Protein AF-A0A521LVW1-F1 (afdb_monomer)

Radius of gyration: 15.79 Å; Cα contacts (8 Å, |Δi|>4): 24; chains: 1; bounding box: 34×31×36 Å

Secondary structure (DSSP, 8-state):
-HHHHHHHHHHHHHHHHHHHHHHHHHHHHHHH-S--TT--SHHHHHHHHHHHHHHTTHHHHHHHHHHHHHHH--

Foldseek 3Di:
DVVVVVVVVVVVVVVVVVVVVLVVLVVCCVVPNQPDPPDHPSVVVVVVLVVVLVVVPPVSVVVVVVVVVVVVPD

Sequence (74 aa):
MEVFDKAKAWIVRITELGLLIVALSIVLQMLFGTNVAFFGDVVGNLIKLITALGNNGVVGLVAIAIILYLFSRK

pLDDT: mean 90.6, std 7.43, range [54.59, 96.25]

Solvent-accessible surface area (backbone atoms only — not comparable to full-atom values): 4220 Å² total; per-residue (Å²): 112,70,68,58,54,51,49,52,52,50,52,51,53,52,50,54,53,49,51,54,51,51,55,50,46,41,53,50,32,72,76,66,36,76,79,44,85,101,46,73,60,56,58,59,5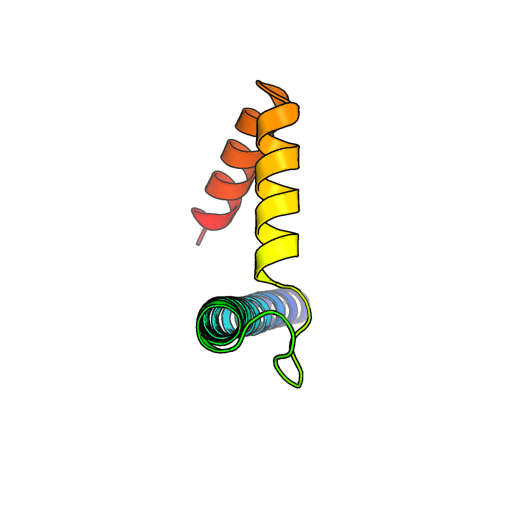3,50,50,51,51,53,50,54,33,59,75,49,49,69,61,22,52,52,52,50,52,52,52,52,54,60,67,66,66,113

Structure (mmCIF, N/CA/C/O backbone):
data_AF-A0A521LVW1-F1
#
_entry.id   AF-A0A521LVW1-F1
#
loop_
_atom_site.group_PDB
_atom_site.id
_atom_site.type_symbol
_atom_site.label_atom_id
_atom_site.label_alt_id
_atom_site.label_comp_id
_atom_site.label_asym_id
_atom_site.label_entity_id
_atom_site.label_seq_id
_atom_site.pdbx_PDB_ins_code
_atom_site.Cartn_x
_atom_site.Cartn_y
_atom_site.Cartn_z
_atom_site.occupancy
_atom_site.B_iso_or_equiv
_atom_site.auth_seq_id
_atom_site.auth_comp_id
_atom_site.auth_asym_id
_atom_site.auth_atom_id
_atom_site.pdbx_PDB_model_num
ATOM 1 N N . MET A 1 1 ? -24.222 -8.184 15.294 1.00 64.12 1 MET A N 1
ATOM 2 C CA . MET A 1 1 ? -22.777 -7.979 15.538 1.00 64.12 1 MET A CA 1
ATOM 3 C C . MET A 1 1 ? -21.946 -9.040 14.820 1.00 64.12 1 MET A C 1
ATOM 5 O O . MET A 1 1 ? -21.116 -8.665 14.011 1.00 64.12 1 MET A O 1
ATOM 9 N N . GLU A 1 2 ? -22.284 -10.330 14.936 1.00 83.50 2 GLU A N 1
ATOM 10 C CA . GLU A 1 2 ? -21.547 -11.444 14.300 1.00 83.50 2 GLU A CA 1
ATOM 11 C C . GLU A 1 2 ? -21.318 -11.330 12.772 1.00 83.50 2 GLU A C 1
ATOM 13 O O . GLU A 1 2 ? -20.254 -11.684 12.268 1.00 83.50 2 GLU A O 1
ATOM 18 N N . VAL A 1 3 ? -22.291 -10.810 12.012 1.00 91.69 3 VAL A N 1
ATOM 19 C CA . VAL A 1 3 ? -22.164 -10.638 10.547 1.00 91.69 3 VAL A CA 1
ATOM 20 C C . VAL A 1 3 ? -21.108 -9.588 10.184 1.00 91.69 3 VAL A C 1
ATOM 22 O O . VAL A 1 3 ? -20.367 -9.771 9.221 1.00 91.69 3 VAL A O 1
ATOM 25 N N . PHE A 1 4 ? -21.012 -8.511 10.966 1.00 92.06 4 PHE A N 1
ATOM 26 C CA . PHE A 1 4 ? -20.045 -7.440 10.731 1.00 92.06 4 PHE A CA 1
ATOM 27 C C . PHE A 1 4 ? -18.618 -7.921 11.007 1.00 92.06 4 PHE A C 1
ATOM 29 O O . PHE A 1 4 ? -17.718 -7.688 10.201 1.00 92.06 4 PHE A O 1
ATOM 36 N N . ASP A 1 5 ? -18.431 -8.678 12.088 1.00 91.88 5 ASP A N 1
ATOM 37 C CA . ASP A 1 5 ? -17.132 -9.248 12.448 1.00 91.88 5 ASP A CA 1
ATOM 38 C C . ASP A 1 5 ? -16.662 -10.282 11.417 1.00 91.88 5 ASP A C 1
ATOM 40 O O . ASP A 1 5 ? -15.505 -10.260 10.989 1.00 91.88 5 ASP A O 1
ATOM 44 N N . LYS A 1 6 ? -17.574 -11.139 10.933 1.00 93.50 6 LYS A N 1
ATOM 45 C CA . LYS A 1 6 ? -17.280 -12.077 9.839 1.00 93.50 6 LYS A CA 1
ATOM 46 C C . LYS A 1 6 ? -16.910 -11.341 8.553 1.00 93.50 6 LYS A C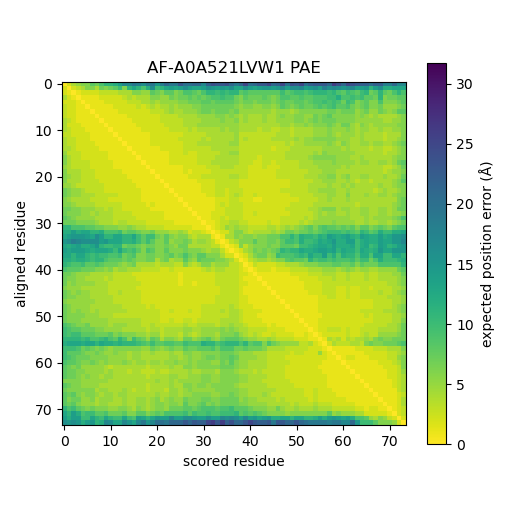 1
ATOM 48 O O . LYS A 1 6 ? -15.902 -11.684 7.940 1.00 93.50 6 LYS A O 1
ATOM 53 N N . ALA A 1 7 ? -17.674 -10.324 8.153 1.00 94.12 7 ALA A N 1
ATOM 54 C CA . ALA A 1 7 ? -17.376 -9.538 6.956 1.00 94.12 7 ALA A CA 1
ATOM 55 C C . ALA A 1 7 ? -16.003 -8.854 7.050 1.00 94.12 7 ALA A C 1
ATOM 57 O O . ALA A 1 7 ? -15.205 -8.945 6.117 1.00 94.12 7 ALA A O 1
ATOM 58 N N . LYS A 1 8 ? -15.685 -8.247 8.203 1.00 92.00 8 LYS A N 1
ATOM 59 C CA . LYS A 1 8 ? -14.368 -7.655 8.467 1.00 92.00 8 LYS A CA 1
ATOM 60 C C . LYS A 1 8 ? -13.250 -8.691 8.329 1.00 92.00 8 LYS A C 1
ATOM 62 O O . LYS A 1 8 ? -12.263 -8.426 7.648 1.00 92.00 8 LYS A O 1
ATOM 67 N N . ALA A 1 9 ? -13.414 -9.877 8.917 1.00 91.75 9 ALA A N 1
ATOM 68 C CA . ALA A 1 9 ? -12.429 -10.952 8.816 1.00 91.75 9 ALA A CA 1
ATOM 69 C C . ALA A 1 9 ? -12.208 -11.414 7.363 1.00 91.75 9 ALA A C 1
ATOM 71 O O . ALA A 1 9 ? -11.068 -11.631 6.955 1.00 91.75 9 ALA A O 1
ATOM 72 N N . TRP A 1 10 ? -13.275 -11.524 6.566 1.00 95.00 10 TRP A N 1
ATOM 73 C CA . TRP A 1 10 ? -13.176 -11.862 5.143 1.00 95.00 10 TRP A CA 1
ATOM 74 C C . TRP A 1 10 ? -12.428 -10.799 4.339 1.00 95.00 10 TRP A C 1
ATOM 76 O O . TRP A 1 10 ? -11.534 -11.148 3.571 1.00 95.00 10 TRP A O 1
ATOM 86 N N . ILE A 1 11 ? -12.739 -9.516 4.542 1.00 93.75 11 ILE A N 1
ATOM 87 C CA . ILE A 1 11 ? -12.059 -8.410 3.851 1.00 93.75 11 ILE A CA 1
ATOM 88 C C . ILE A 1 11 ? -10.564 -8.417 4.167 1.00 93.75 11 ILE A C 1
ATOM 90 O O . ILE A 1 11 ? -9.753 -8.305 3.250 1.00 93.75 11 ILE A O 1
ATOM 94 N N . VAL A 1 12 ? -10.193 -8.592 5.439 1.00 91.69 12 VAL A N 1
ATOM 95 C CA . VAL A 1 12 ? -8.782 -8.654 5.847 1.00 91.69 12 VAL A CA 1
ATOM 96 C C . VAL A 1 12 ? -8.070 -9.809 5.142 1.00 91.69 12 VAL A C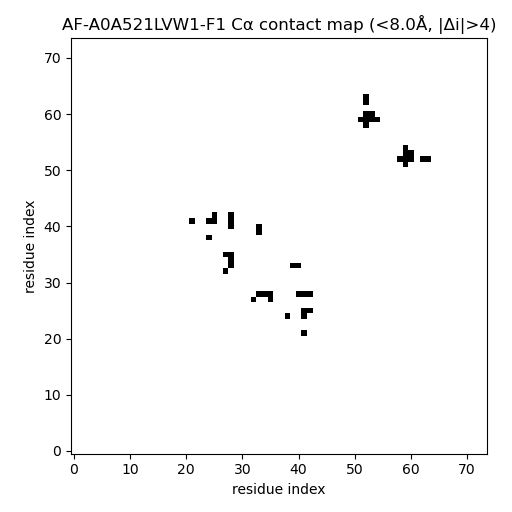 1
ATOM 98 O O . VAL A 1 12 ? -7.068 -9.575 4.476 1.00 91.69 12 VAL A O 1
ATOM 101 N N . ARG A 1 13 ? -8.630 -11.024 5.181 1.00 93.69 13 ARG A N 1
ATOM 102 C CA . ARG A 1 13 ? -8.027 -12.206 4.538 1.00 93.69 13 ARG A CA 1
ATOM 103 C C . ARG A 1 13 ? -7.889 -12.055 3.024 1.00 93.69 13 ARG A C 1
ATOM 105 O O . ARG A 1 13 ? -6.854 -12.397 2.464 1.00 93.69 13 ARG A O 1
ATOM 112 N N . ILE A 1 14 ? -8.916 -11.537 2.349 1.00 95.06 14 ILE A N 1
ATOM 113 C CA . ILE A 1 14 ? -8.867 -11.298 0.898 1.00 95.06 14 ILE A CA 1
ATOM 114 C C . ILE A 1 14 ? -7.821 -10.228 0.571 1.00 95.06 14 ILE A C 1
ATOM 116 O O . ILE A 1 14 ? -7.086 -10.374 -0.401 1.00 95.06 14 ILE A O 1
ATOM 120 N N . THR A 1 15 ? -7.714 -9.181 1.392 1.00 93.50 15 THR A N 1
ATOM 121 C CA . THR A 1 15 ? -6.706 -8.127 1.216 1.00 93.50 15 THR A CA 1
ATOM 122 C C . THR A 1 15 ? -5.292 -8.673 1.408 1.00 93.50 15 THR A C 1
ATOM 124 O O . THR A 1 15 ? -4.414 -8.359 0.612 1.00 93.50 15 THR A O 1
ATOM 127 N N . GLU A 1 16 ? -5.067 -9.530 2.408 1.00 92.12 16 GLU A N 1
ATOM 128 C CA . GLU A 1 16 ? -3.785 -10.213 2.624 1.00 92.12 16 GLU A CA 1
ATOM 129 C C . GLU A 1 16 ? -3.402 -11.093 1.427 1.00 92.12 16 GLU A C 1
ATOM 131 O O . GLU A 1 16 ? -2.279 -11.005 0.930 1.00 92.12 16 GLU A O 1
ATOM 136 N N . LEU A 1 17 ? -4.346 -11.886 0.908 1.00 94.94 17 LEU A N 1
ATOM 137 C CA . LEU A 1 17 ? -4.132 -12.679 -0.305 1.00 94.94 17 LEU A CA 1
ATOM 138 C C . LEU A 1 17 ? -3.847 -11.789 -1.523 1.00 94.94 17 LEU A C 1
ATOM 140 O O . LEU A 1 17 ? -2.922 -12.063 -2.284 1.00 94.94 17 LEU A O 1
ATOM 144 N N . GLY A 1 18 ? -4.595 -10.697 -1.686 1.00 93.00 18 GLY A N 1
ATOM 145 C CA . GLY A 1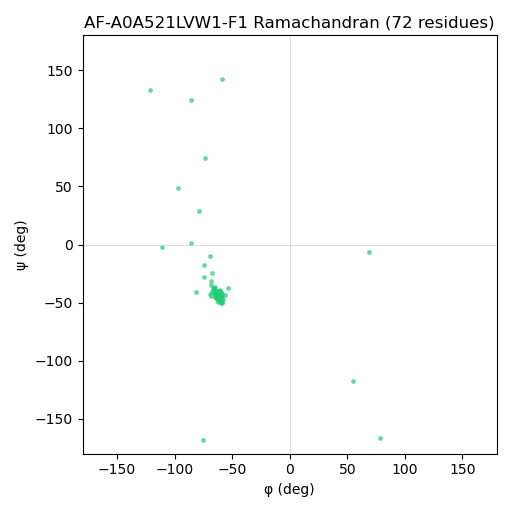 18 ? -4.378 -9.714 -2.745 1.00 93.00 18 GLY A CA 1
ATOM 146 C C . GLY A 1 18 ? -2.987 -9.082 -2.677 1.00 93.00 18 GLY A C 1
ATOM 147 O O . GLY A 1 18 ? -2.313 -8.985 -3.697 1.00 93.00 18 GLY A O 1
ATOM 148 N N . LEU A 1 19 ? -2.515 -8.725 -1.481 1.00 93.19 19 LEU A N 1
ATOM 149 C CA . LEU A 1 19 ? -1.166 -8.199 -1.244 1.00 93.19 19 LEU A CA 1
ATOM 150 C C . LEU A 1 19 ? -0.073 -9.191 -1.662 1.00 93.19 19 LEU A C 1
ATOM 152 O O . LEU A 1 19 ? 0.893 -8.788 -2.310 1.00 93.19 19 LEU A O 1
ATOM 156 N N . LEU A 1 20 ? -0.237 -10.481 -1.351 1.00 94.75 20 LEU A N 1
ATOM 157 C CA . LEU A 1 20 ? 0.693 -11.524 -1.800 1.00 94.75 20 LEU A CA 1
ATOM 158 C C . LEU A 1 20 ? 0.719 -11.638 -3.329 1.00 94.75 20 LEU A C 1
ATOM 160 O O . LEU A 1 20 ? 1.790 -11.758 -3.924 1.00 94.75 20 LEU A O 1
ATOM 164 N N . ILE A 1 21 ? -0.446 -11.546 -3.974 1.00 93.81 21 ILE A N 1
ATOM 165 C CA . ILE A 1 21 ? -0.554 -11.570 -5.437 1.00 93.81 21 ILE A CA 1
ATOM 166 C C . ILE A 1 21 ? 0.099 -10.328 -6.058 1.00 93.81 21 ILE A C 1
ATOM 168 O O . ILE A 1 21 ? 0.809 -10.453 -7.055 1.00 93.81 21 ILE A O 1
ATOM 172 N N . VAL A 1 22 ? -0.077 -9.139 -5.471 1.00 93.75 22 VAL A N 1
ATOM 173 C CA . VAL A 1 22 ? 0.603 -7.910 -5.920 1.00 93.75 22 VAL A CA 1
ATOM 174 C C . VAL A 1 22 ? 2.119 -8.072 -5.824 1.00 93.75 22 VAL A C 1
ATOM 176 O O . VAL A 1 2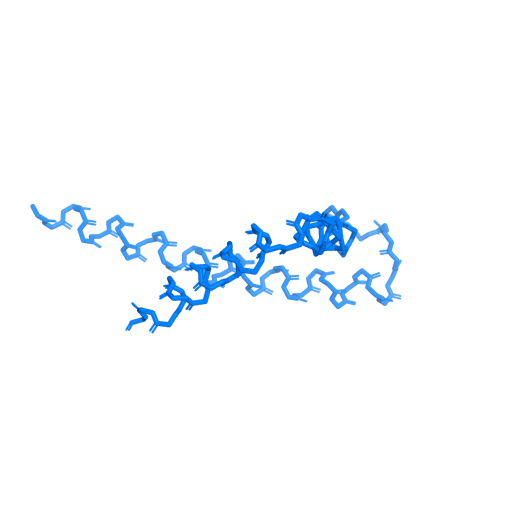2 ? 2.819 -7.773 -6.789 1.00 93.75 22 VAL A O 1
ATOM 179 N N . ALA A 1 23 ? 2.629 -8.596 -4.706 1.00 94.19 23 ALA A N 1
ATOM 180 C CA . ALA A 1 23 ? 4.059 -8.844 -4.532 1.00 94.19 23 ALA A CA 1
ATOM 181 C C . ALA A 1 23 ? 4.607 -9.817 -5.591 1.00 94.19 23 ALA A C 1
ATOM 183 O O . ALA A 1 23 ? 5.632 -9.538 -6.212 1.00 94.19 23 ALA A O 1
ATOM 184 N N . LEU A 1 24 ? 3.893 -10.916 -5.857 1.00 94.44 24 LEU A N 1
ATOM 185 C CA . LEU A 1 24 ? 4.246 -11.856 -6.922 1.00 94.44 24 LEU A CA 1
ATOM 186 C C . LEU A 1 24 ? 4.242 -11.183 -8.303 1.00 94.44 24 LEU A C 1
ATOM 188 O O . LEU A 1 24 ? 5.180 -11.359 -9.078 1.00 94.44 24 LEU A O 1
ATOM 192 N N . SER A 1 25 ? 3.214 -10.386 -8.594 1.00 93.69 25 SER A N 1
ATOM 193 C CA . SER A 1 25 ? 3.068 -9.678 -9.871 1.00 93.69 25 SER A CA 1
ATOM 194 C C . SER A 1 25 ? 4.236 -8.728 -10.124 1.00 93.69 25 SER A C 1
ATOM 196 O O . SER A 1 25 ? 4.752 -8.687 -11.235 1.00 93.69 25 SER A O 1
ATOM 198 N N . ILE A 1 26 ? 4.694 -8.009 -9.093 1.00 94.25 26 ILE A N 1
ATOM 199 C CA . ILE A 1 26 ? 5.863 -7.123 -9.181 1.00 94.25 26 ILE A CA 1
ATOM 200 C C . ILE A 1 26 ? 7.107 -7.915 -9.597 1.00 94.25 26 ILE A C 1
ATOM 202 O O . ILE A 1 26 ? 7.795 -7.518 -10.535 1.00 94.25 26 ILE A O 1
ATOM 206 N N . VAL A 1 27 ? 7.373 -9.055 -8.950 1.00 93.94 27 VAL A N 1
ATOM 207 C CA . VAL A 1 27 ? 8.529 -9.903 -9.286 1.00 93.94 27 VAL A CA 1
ATOM 208 C C . VAL A 1 27 ? 8.423 -10.424 -10.720 1.00 93.94 27 VAL A C 1
ATOM 210 O O . VAL A 1 27 ? 9.373 -10.299 -11.489 1.00 93.94 27 VAL A O 1
ATOM 213 N N . LEU A 1 28 ? 7.267 -10.966 -11.109 1.00 93.94 28 LEU A N 1
ATOM 214 C CA . LEU A 1 28 ? 7.059 -11.492 -12.460 1.00 93.94 28 LEU A CA 1
ATOM 215 C C . LEU A 1 28 ? 7.218 -10.405 -13.526 1.00 93.94 28 LEU A C 1
ATOM 217 O O . LEU A 1 28 ? 7.878 -10.634 -14.536 1.00 93.94 28 LEU A O 1
ATOM 221 N N . GLN A 1 29 ? 6.665 -9.217 -13.292 1.00 93.06 29 GLN A N 1
ATOM 222 C CA . GLN A 1 29 ? 6.749 -8.104 -14.230 1.00 93.06 29 GLN A CA 1
ATOM 223 C C . GLN A 1 29 ? 8.180 -7.558 -14.352 1.00 93.06 29 GLN A C 1
ATOM 225 O O . GLN A 1 29 ? 8.582 -7.117 -15.426 1.00 93.06 29 GLN A O 1
ATOM 230 N N . MET A 1 30 ? 8.982 -7.626 -13.286 1.00 92.19 30 MET A N 1
ATOM 231 C CA . MET A 1 30 ? 10.410 -7.301 -13.357 1.00 92.19 30 MET A CA 1
ATOM 232 C C . MET A 1 30 ? 11.214 -8.320 -14.175 1.00 92.19 30 MET A C 1
ATOM 234 O O . MET A 1 30 ? 12.164 -7.933 -14.849 1.00 92.19 30 MET A O 1
ATOM 238 N N . LEU A 1 31 ? 10.852 -9.606 -14.119 1.00 92.31 31 LEU A N 1
ATOM 239 C CA . LEU A 1 31 ? 11.564 -10.674 -14.830 1.00 92.31 31 LEU A CA 1
ATOM 240 C C . LEU A 1 31 ? 11.166 -10.775 -16.307 1.00 92.31 31 LEU A C 1
ATOM 242 O O . LEU A 1 31 ? 12.019 -10.996 -17.162 1.00 92.31 31 LEU A O 1
ATOM 246 N N . PHE A 1 32 ? 9.876 -10.627 -16.601 1.00 90.81 32 PHE A N 1
ATOM 247 C CA . PHE A 1 32 ? 9.303 -10.880 -17.926 1.00 90.81 32 PHE A CA 1
ATOM 248 C C . PHE A 1 32 ? 8.819 -9.607 -18.641 1.00 90.81 32 PHE A C 1
ATOM 250 O O . PHE A 1 32 ? 8.373 -9.673 -19.786 1.00 90.81 32 PHE A O 1
ATOM 257 N N . GLY A 1 33 ? 8.917 -8.439 -17.998 1.00 85.25 33 GLY A N 1
ATOM 258 C CA . GLY A 1 33 ? 8.399 -7.173 -18.517 1.00 85.25 33 GLY A CA 1
ATOM 259 C C . GLY A 1 33 ? 6.884 -7.026 -18.337 1.00 85.25 33 GLY A C 1
ATOM 260 O O . GLY A 1 33 ? 6.245 -7.773 -17.607 1.00 85.25 33 GLY A O 1
ATOM 261 N N . THR A 1 34 ? 6.281 -6.045 -19.010 1.00 78.50 34 THR A N 1
ATOM 262 C CA . THR A 1 34 ? 4.854 -5.674 -18.888 1.00 78.50 34 THR A CA 1
ATOM 263 C C . THR A 1 34 ? 3.859 -6.697 -19.450 1.00 78.50 34 THR A C 1
ATOM 265 O O . THR A 1 34 ? 2.666 -6.566 -19.199 1.00 78.50 34 THR A O 1
ATOM 268 N N . ASN A 1 35 ? 4.316 -7.720 -20.177 1.00 79.44 35 ASN A N 1
ATOM 269 C CA . ASN A 1 35 ? 3.462 -8.719 -20.831 1.00 79.44 35 ASN A CA 1
ATOM 270 C C . ASN A 1 35 ? 3.318 -10.007 -20.001 1.00 79.44 35 ASN A C 1
ATOM 272 O O . ASN A 1 35 ? 3.498 -11.110 -20.518 1.00 79.44 35 ASN A O 1
ATOM 276 N N . VAL A 1 36 ? 3.006 -9.887 -18.709 1.00 81.31 36 VAL A N 1
ATOM 277 C CA . VAL A 1 36 ? 2.718 -11.059 -17.868 1.00 81.31 36 VAL A CA 1
ATOM 278 C C . VAL A 1 36 ? 1.242 -11.428 -18.008 1.00 81.31 36 VAL A C 1
ATOM 280 O O . VAL A 1 36 ? 0.361 -10.608 -17.766 1.00 81.31 36 VAL A O 1
ATOM 283 N N . ALA A 1 37 ? 0.945 -12.672 -18.391 1.00 76.12 37 ALA A N 1
ATOM 284 C CA . ALA A 1 37 ? -0.436 -13.148 -18.466 1.00 76.12 37 ALA A CA 1
ATOM 285 C C . ALA A 1 37 ? -1.132 -13.033 -17.093 1.00 76.12 37 ALA A C 1
ATOM 287 O O . ALA A 1 37 ? -0.516 -13.296 -16.063 1.00 76.12 37 ALA A O 1
ATOM 288 N N . PHE A 1 38 ? -2.419 -12.671 -17.093 1.00 76.50 38 PHE A N 1
ATOM 289 C CA . PHE A 1 38 ? -3.280 -12.502 -15.906 1.00 76.50 38 PHE A CA 1
ATOM 290 C C . PHE A 1 38 ? -2.963 -11.317 -14.972 1.00 76.50 38 PHE A C 1
ATOM 292 O O . PHE A 1 38 ? -3.776 -11.034 -14.091 1.00 76.50 38 PHE A O 1
ATOM 299 N N . PHE A 1 39 ? -1.869 -10.577 -15.180 1.00 81.00 39 PHE A N 1
ATOM 300 C CA . PHE A 1 39 ? -1.512 -9.407 -14.370 1.00 81.00 39 PHE A CA 1
ATOM 301 C C . PHE A 1 39 ? -1.396 -8.155 -15.252 1.00 81.00 39 PHE A C 1
ATOM 303 O O . PHE A 1 39 ? -0.809 -8.194 -16.326 1.00 81.00 39 PHE A O 1
ATOM 310 N N . GLY A 1 40 ? -1.997 -7.040 -14.823 1.00 85.19 40 GLY A N 1
ATOM 311 C CA . GLY A 1 40 ? -1.832 -5.748 -15.501 1.00 85.19 40 GLY A CA 1
ATOM 312 C C . GLY A 1 40 ? -0.464 -5.112 -15.222 1.00 85.19 40 GLY A C 1
ATOM 313 O O . GLY A 1 40 ? 0.412 -5.730 -14.624 1.00 85.19 40 GLY A O 1
ATOM 314 N N . ASP A 1 41 ? -0.296 -3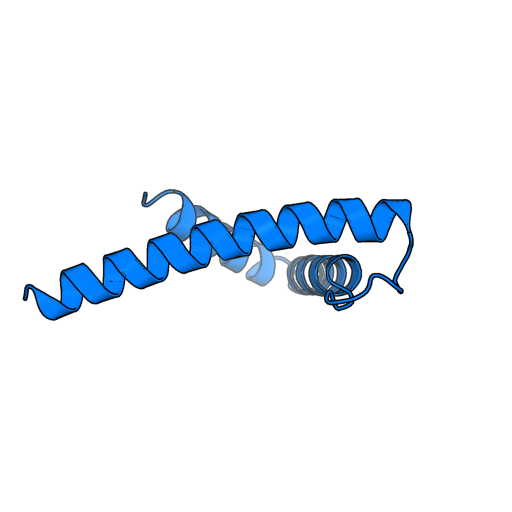.840 -15.590 1.00 91.94 41 ASP A N 1
ATOM 315 C CA . ASP A 1 41 ? 0.912 -3.060 -15.276 1.00 91.94 41 ASP A CA 1
ATOM 316 C C . ASP A 1 41 ? 0.966 -2.662 -13.785 1.00 91.94 41 ASP A C 1
ATOM 318 O O . ASP A 1 41 ? 0.688 -1.525 -13.398 1.00 91.94 41 ASP A O 1
ATOM 322 N N . VAL A 1 42 ? 1.279 -3.628 -12.919 1.00 93.38 42 VAL A N 1
ATOM 323 C CA . VAL A 1 42 ? 1.324 -3.451 -11.461 1.00 93.38 42 VAL A CA 1
ATOM 324 C C . VAL A 1 42 ? 2.478 -2.538 -11.053 1.00 93.38 42 VAL A C 1
ATOM 326 O O . VAL A 1 42 ? 2.279 -1.624 -10.251 1.00 93.38 42 VAL A O 1
ATOM 329 N N . VAL A 1 43 ? 3.667 -2.737 -11.627 1.00 93.75 43 VAL A N 1
ATOM 330 C CA . VAL A 1 43 ? 4.848 -1.907 -11.337 1.00 93.75 43 VAL A CA 1
ATOM 331 C C . VAL A 1 43 ? 4.612 -0.458 -11.767 1.00 93.75 43 VAL A C 1
ATOM 333 O O . VAL A 1 43 ? 4.865 0.458 -10.985 1.00 93.75 43 VAL A O 1
ATOM 336 N N . GLY A 1 44 ? 4.064 -0.223 -12.961 1.00 94.69 44 GLY A N 1
ATOM 337 C CA . GLY A 1 44 ? 3.744 1.124 -13.423 1.00 94.69 44 GLY A CA 1
ATOM 338 C C . GLY A 1 44 ? 2.650 1.792 -12.592 1.00 94.69 44 GLY A C 1
ATOM 339 O O . GLY A 1 44 ? 2.760 2.979 -12.284 1.00 94.69 44 GLY A O 1
ATOM 340 N N . ASN A 1 45 ? 1.631 1.051 -12.147 1.00 94.06 45 ASN A N 1
ATOM 341 C CA . ASN A 1 45 ? 0.624 1.578 -11.220 1.00 94.06 45 ASN A CA 1
ATOM 342 C C . ASN A 1 45 ? 1.231 1.976 -9.864 1.00 94.06 45 ASN A C 1
ATOM 344 O O . ASN A 1 45 ? 0.877 3.027 -9.326 1.00 94.06 45 ASN A O 1
ATOM 348 N N . LEU A 1 46 ? 2.177 1.189 -9.339 1.00 93.88 46 LEU A N 1
ATOM 349 C CA . LEU A 1 46 ? 2.899 1.523 -8.111 1.00 93.88 46 LEU A CA 1
ATOM 350 C C . LEU A 1 46 ? 3.745 2.791 -8.282 1.00 93.88 46 LEU A C 1
ATOM 352 O O . LEU A 1 46 ? 3.682 3.688 -7.443 1.00 93.88 46 LEU A O 1
ATOM 356 N N . ILE A 1 47 ? 4.491 2.898 -9.384 1.00 95.56 47 ILE A N 1
ATOM 357 C CA . ILE A 1 47 ? 5.290 4.090 -9.691 1.00 95.56 47 ILE A CA 1
ATOM 358 C C . ILE A 1 47 ? 4.387 5.321 -9.792 1.00 95.56 47 ILE A C 1
ATOM 360 O O . ILE A 1 47 ? 4.670 6.328 -9.151 1.00 95.56 47 ILE A O 1
ATOM 364 N N . LYS A 1 48 ? 3.263 5.237 -10.517 1.00 96.19 48 LYS A N 1
ATOM 365 C CA . LYS A 1 48 ? 2.291 6.340 -10.627 1.00 96.19 48 LYS A CA 1
ATOM 366 C C . LYS A 1 48 ? 1.791 6.803 -9.262 1.00 96.19 48 LYS A C 1
ATOM 368 O O . LYS A 1 48 ? 1.722 8.007 -9.027 1.00 96.19 48 LYS A O 1
ATOM 373 N N . LEU A 1 49 ? 1.472 5.870 -8.361 1.00 94.00 49 LEU A N 1
ATOM 374 C CA . LEU A 1 49 ? 1.054 6.199 -6.999 1.00 94.00 49 LEU A CA 1
ATOM 375 C C . LEU A 1 49 ? 2.167 6.926 -6.232 1.00 94.00 49 LEU A C 1
ATOM 377 O O . LEU A 1 49 ? 1.918 7.981 -5.655 1.00 94.00 49 LEU A O 1
ATOM 381 N N . ILE A 1 50 ? 3.393 6.397 -6.249 1.00 93.75 50 ILE A N 1
ATOM 382 C CA . ILE A 1 50 ? 4.540 7.000 -5.553 1.00 93.75 50 ILE A CA 1
ATOM 383 C C . ILE A 1 50 ? 4.831 8.401 -6.102 1.00 93.75 50 ILE A C 1
ATOM 385 O O . ILE A 1 50 ? 5.009 9.341 -5.330 1.00 93.75 50 ILE A O 1
ATOM 389 N N . THR A 1 51 ? 4.822 8.568 -7.424 1.00 96.25 51 THR A N 1
ATOM 390 C CA . THR A 1 51 ? 5.004 9.869 -8.075 1.00 96.25 51 THR A CA 1
ATOM 391 C C . THR A 1 51 ? 3.895 10.843 -7.692 1.00 96.25 51 THR A C 1
ATOM 393 O O . THR A 1 51 ? 4.186 11.993 -7.370 1.00 96.25 51 THR A O 1
ATOM 396 N N . ALA A 1 52 ? 2.633 10.402 -7.664 1.00 94.62 52 ALA A N 1
ATOM 397 C CA . ALA A 1 52 ? 1.523 11.244 -7.230 1.00 94.62 52 ALA A CA 1
ATOM 398 C C . ALA A 1 52 ? 1.703 11.701 -5.775 1.00 94.62 52 ALA A C 1
ATOM 400 O O . ALA A 1 52 ? 1.497 12.875 -5.473 1.00 94.62 52 ALA A O 1
ATOM 401 N N . LEU A 1 53 ? 2.141 10.816 -4.878 1.00 93.81 53 LEU A N 1
ATOM 402 C CA . LEU A 1 53 ? 2.430 11.180 -3.491 1.00 93.81 53 LEU A CA 1
ATOM 403 C C . LEU A 1 53 ? 3.602 12.171 -3.398 1.00 93.81 53 LEU A C 1
ATOM 405 O O . LEU A 1 53 ? 3.481 13.181 -2.711 1.00 93.81 53 LEU A O 1
ATOM 409 N N . GLY A 1 54 ? 4.694 11.949 -4.133 1.00 92.12 54 GLY A N 1
ATOM 410 C CA . GLY A 1 54 ? 5.848 12.856 -4.153 1.00 92.12 54 GLY A CA 1
ATOM 411 C C . GLY A 1 54 ? 5.521 14.254 -4.693 1.00 92.12 54 GLY A C 1
ATOM 412 O O . GLY A 1 54 ? 5.916 15.255 -4.099 1.00 92.12 54 GLY A O 1
ATOM 413 N N . ASN A 1 55 ? 4.733 14.336 -5.769 1.00 95.81 55 ASN A N 1
ATOM 414 C CA . ASN A 1 55 ? 4.369 15.603 -6.414 1.00 95.81 55 ASN A 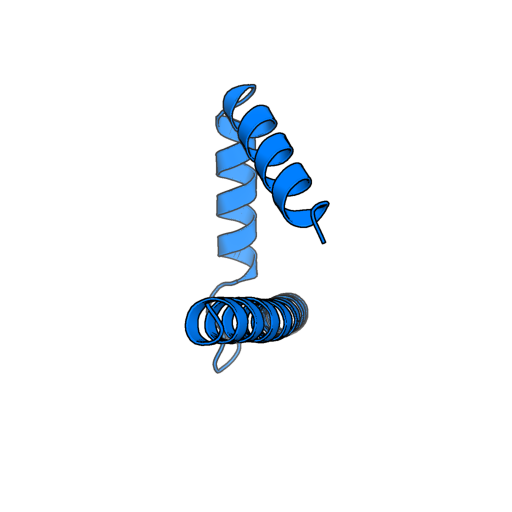CA 1
ATOM 415 C C . ASN A 1 55 ? 3.459 16.489 -5.548 1.00 95.81 55 ASN A C 1
ATOM 417 O O . ASN A 1 55 ? 3.442 17.704 -5.721 1.00 95.81 55 ASN A O 1
ATOM 421 N N . ASN A 1 56 ? 2.714 15.899 -4.611 1.00 93.31 56 ASN A N 1
ATOM 422 C CA . ASN A 1 56 ? 1.838 16.626 -3.691 1.00 93.31 56 ASN A CA 1
ATOM 423 C C . ASN A 1 56 ? 2.565 17.142 -2.426 1.00 93.31 56 ASN A C 1
ATOM 425 O O . ASN A 1 56 ? 1.92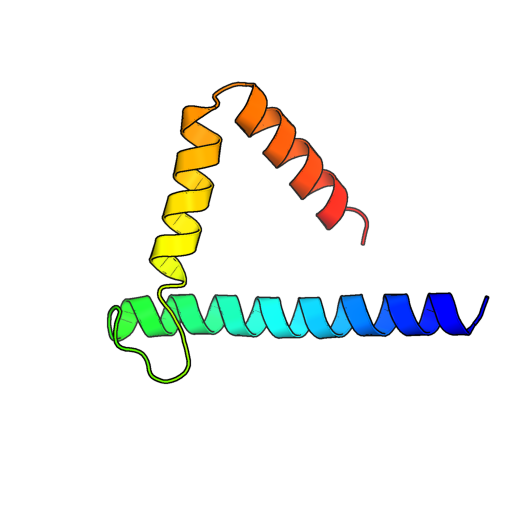9 17.733 -1.549 1.00 93.31 56 ASN A O 1
ATOM 429 N N . GLY A 1 57 ? 3.882 16.922 -2.300 1.00 91.81 57 GLY A N 1
ATOM 430 C CA . GLY A 1 57 ? 4.708 17.450 -1.210 1.00 91.81 57 GLY A CA 1
ATOM 431 C C . GLY A 1 57 ? 4.179 17.085 0.183 1.00 91.81 57 GLY A C 1
ATOM 432 O O . GLY A 1 57 ? 4.088 15.910 0.541 1.00 91.81 57 GLY A O 1
ATOM 433 N N . VAL A 1 58 ? 3.801 18.097 0.974 1.00 93.56 58 VAL A N 1
ATOM 434 C CA . VAL A 1 58 ? 3.294 17.924 2.352 1.00 93.56 58 VAL A CA 1
ATOM 435 C C . VAL A 1 58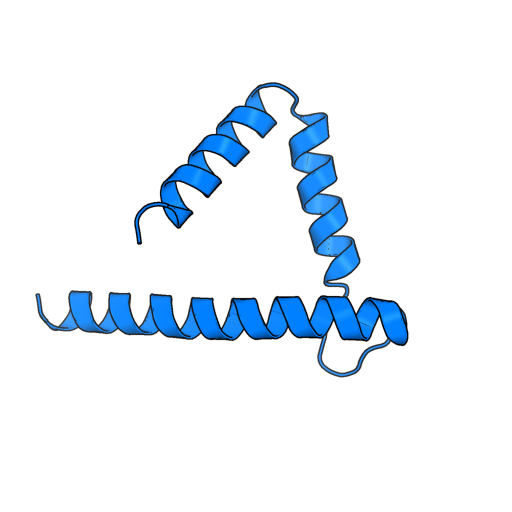 ? 2.015 17.084 2.394 1.00 93.56 58 VAL A C 1
ATOM 437 O O . VAL A 1 58 ? 1.869 16.235 3.271 1.00 93.56 58 VAL A O 1
ATOM 440 N N . VAL A 1 59 ? 1.106 17.259 1.430 1.00 95.25 59 VAL A N 1
ATOM 441 C CA . VAL A 1 59 ? -0.144 16.481 1.370 1.00 95.25 59 VAL A CA 1
ATOM 442 C C . VAL A 1 59 ? 0.154 15.000 1.118 1.00 95.25 59 VAL A C 1
ATOM 444 O O . VAL A 1 59 ? -0.475 14.129 1.718 1.00 95.25 59 VAL A O 1
ATOM 447 N N . GLY A 1 60 ? 1.169 14.708 0.300 1.00 94.94 60 GLY A N 1
ATOM 448 C CA . GLY A 1 60 ? 1.656 13.348 0.079 1.00 94.94 60 GLY A CA 1
ATOM 449 C C . GLY A 1 60 ? 2.197 12.693 1.349 1.00 94.94 60 GLY A C 1
ATOM 450 O O . GLY A 1 60 ? 1.862 11.546 1.642 1.00 94.94 60 GLY A O 1
ATOM 451 N N . LEU A 1 61 ? 2.971 13.433 2.148 1.00 95.12 61 LEU A N 1
ATOM 452 C CA . LEU A 1 61 ? 3.490 12.948 3.433 1.00 95.12 61 LEU A CA 1
ATOM 453 C C . LEU A 1 61 ? 2.372 12.654 4.439 1.00 95.12 61 LEU A C 1
ATOM 455 O O . LEU A 1 61 ? 2.412 11.626 5.114 1.00 95.12 61 LEU A O 1
ATOM 459 N N . VAL A 1 62 ? 1.350 13.513 4.511 1.00 96.06 62 VAL A N 1
ATOM 460 C CA . VAL A 1 62 ? 0.174 13.276 5.364 1.00 96.06 62 VAL A CA 1
ATOM 461 C C . VAL A 1 62 ? -0.573 12.017 4.919 1.00 96.06 62 VAL A C 1
ATOM 463 O O . VAL A 1 62 ? -0.923 11.186 5.757 1.00 96.06 62 VAL A O 1
ATOM 466 N N . ALA A 1 63 ? -0.768 11.827 3.612 1.00 95.62 63 ALA A N 1
ATOM 467 C CA . ALA A 1 63 ? -1.393 10.618 3.082 1.00 95.62 63 ALA A CA 1
ATOM 468 C C . ALA A 1 63 ? -0.596 9.354 3.450 1.00 95.62 63 ALA A C 1
ATOM 470 O O . ALA A 1 63 ? -1.181 8.379 3.922 1.00 95.62 63 ALA A O 1
ATOM 471 N N . ILE A 1 64 ? 0.736 9.382 3.319 1.00 94.31 64 ILE A N 1
ATOM 472 C CA . ILE A 1 64 ? 1.612 8.275 3.736 1.00 94.31 64 ILE A CA 1
ATOM 473 C C . ILE A 1 64 ? 1.479 8.005 5.239 1.00 94.31 64 ILE A C 1
ATOM 475 O O . ILE A 1 64 ? 1.331 6.850 5.634 1.00 94.31 64 ILE A O 1
ATOM 479 N N . ALA A 1 65 ? 1.483 9.043 6.080 1.00 94.44 65 ALA A N 1
ATOM 480 C CA . ALA A 1 65 ? 1.334 8.890 7.526 1.00 94.44 65 ALA A CA 1
ATOM 481 C C . ALA A 1 65 ? 0.010 8.201 7.899 1.00 94.44 65 ALA A C 1
ATOM 483 O O . ALA A 1 65 ? -0.002 7.296 8.732 1.00 94.44 65 ALA A O 1
ATOM 484 N N . ILE A 1 66 ? -1.091 8.575 7.239 1.00 94.75 66 ILE A N 1
ATOM 485 C CA . ILE A 1 66 ? -2.403 7.941 7.430 1.00 94.75 66 ILE A CA 1
ATOM 486 C C . ILE A 1 66 ? -2.372 6.477 6.979 1.00 94.75 66 ILE A C 1
ATOM 488 O O . ILE A 1 66 ? -2.852 5.607 7.704 1.00 94.75 66 ILE A O 1
ATOM 492 N N . ILE A 1 67 ? -1.788 6.183 5.813 1.00 92.00 67 ILE A N 1
ATOM 493 C CA . ILE A 1 67 ? -1.660 4.811 5.302 1.00 92.00 67 ILE A CA 1
ATOM 494 C C . ILE A 1 67 ? -0.876 3.946 6.297 1.00 92.00 67 ILE A C 1
ATOM 496 O O . ILE A 1 67 ? -1.350 2.881 6.692 1.00 92.00 67 ILE A O 1
ATOM 500 N N . LEU A 1 68 ? 0.287 4.415 6.755 1.00 92.50 68 LEU A N 1
ATOM 501 C CA . LEU A 1 68 ? 1.111 3.697 7.731 1.00 92.50 68 LEU A CA 1
ATOM 502 C C . LEU A 1 68 ? 0.380 3.495 9.062 1.00 92.50 68 LEU A C 1
ATOM 504 O O . LEU A 1 68 ? 0.465 2.413 9.637 1.00 92.50 68 LEU A O 1
ATOM 508 N N . TYR A 1 69 ? -0.372 4.495 9.527 1.00 94.06 69 TYR A N 1
ATOM 509 C CA . TYR A 1 69 ? -1.208 4.376 10.721 1.00 94.06 69 TYR A CA 1
ATOM 510 C C . TYR A 1 69 ? -2.302 3.306 10.571 1.00 94.06 69 TYR A C 1
ATOM 512 O O . TYR A 1 69 ? -2.566 2.553 11.505 1.00 94.06 69 TYR A O 1
ATOM 520 N N . LEU A 1 70 ? -2.937 3.204 9.400 1.00 88.88 70 LEU A N 1
ATOM 521 C CA . LEU A 1 70 ? -3.952 2.180 9.137 1.00 88.88 70 LEU A CA 1
ATOM 522 C C . LEU A 1 70 ? -3.348 0.770 9.104 1.00 88.88 70 LEU A C 1
ATOM 524 O O . LEU A 1 70 ? -3.942 -0.153 9.657 1.00 88.88 70 LEU A O 1
ATOM 528 N N . PHE A 1 71 ? -2.164 0.606 8.506 1.00 83.38 71 PHE A N 1
ATOM 529 C CA . PHE A 1 71 ? -1.470 -0.685 8.449 1.00 83.38 71 PHE A CA 1
ATOM 530 C C . PHE A 1 71 ? -0.828 -1.103 9.776 1.00 83.38 71 PHE A C 1
ATOM 532 O O . PHE A 1 71 ? -0.699 -2.300 10.031 1.00 83.38 71 PHE A O 1
ATOM 539 N N . SER A 1 72 ? -0.431 -0.153 10.626 1.00 85.81 72 SER A N 1
ATOM 540 C CA . SER A 1 72 ? 0.106 -0.459 11.957 1.00 85.81 72 SER A CA 1
ATOM 541 C C . SER A 1 72 ? -0.975 -0.887 12.947 1.00 85.81 72 SER A C 1
ATOM 543 O O . SER A 1 72 ? -0.663 -1.526 13.948 1.00 85.81 72 SER A O 1
ATOM 545 N N . ARG A 1 73 ? -2.249 -0.603 12.651 1.00 71.31 73 ARG A N 1
ATOM 546 C CA . ARG A 1 73 ? -3.406 -0.944 13.489 1.00 71.31 73 ARG A CA 1
ATOM 547 C C . ARG A 1 73 ? -3.858 -2.410 13.377 1.00 71.31 73 ARG A C 1
ATOM 549 O O . ARG A 1 73 ? -5.051 -2.675 13.531 1.00 71.31 73 ARG A O 1
ATOM 556 N N . LYS A 1 74 ? -2.924 -3.322 13.081 1.00 54.59 74 LYS A N 1
ATOM 557 C CA . LYS A 1 74 ? -3.164 -4.771 13.139 1.00 54.59 74 LYS A CA 1
ATOM 558 C C . LYS A 1 74 ? -3.728 -5.177 14.497 1.00 54.59 74 LYS A C 1
ATOM 560 O O . LYS A 1 74 ? -3.175 -4.717 15.519 1.00 54.59 74 LYS A O 1
#

Mean predicted aligned error: 4.91 Å